Protein AF-A0A7V0P6X6-F1 (afdb_monomer_lite)

Secondary structure (DSSP, 8-state):
--HHHHHHHHHHHHHT--HHHHHHHHHHHHHHHHTTPEEEEE-STHHHHHHHHHHHIIIIIT--TTSPPPEEEEE-

Foldseek 3Di:
DPPVVVVVVVVVVVVVDPVVVVVVVVVVQQVCQQVVHEAEFEDPDPVLVVSVVVQVCQQPVPDDPPGGGHRYDYDD

Structure (mmCIF, N/CA/C/O backbone):
data_AF-A0A7V0P6X6-F1
#
_entry.id   AF-A0A7V0P6X6-F1
#
loop_
_atom_site.group_PDB
_atom_site.id
_atom_site.type_symbol
_atom_site.label_atom_id
_atom_site.label_alt_id
_atom_site.label_comp_id
_atom_site.label_asym_id
_atom_site.label_entity_id
_atom_site.label_seq_id
_atom_site.pdbx_PDB_ins_code
_atom_site.Cartn_x
_atom_site.Cartn_y
_atom_site.Cartn_z
_atom_site.occupancy
_atom_site.B_iso_or_equiv
_atom_site.auth_seq_id
_atom_site.auth_comp_id
_atom_site.auth_asym_id
_atom_site.auth_atom_id
_atom_site.pdbx_PDB_model_num
ATOM 1 N N . MET A 1 1 ? 12.720 -3.223 -26.174 1.00 63.06 1 MET A N 1
ATOM 2 C CA . MET A 1 1 ? 12.958 -2.419 -24.965 1.00 63.06 1 MET A CA 1
ATOM 3 C C . MET A 1 1 ? 14.234 -2.938 -24.351 1.00 63.06 1 MET A C 1
ATOM 5 O O . MET A 1 1 ? 14.251 -4.057 -23.850 1.00 63.06 1 MET A O 1
ATOM 9 N N . GLU A 1 2 ? 15.305 -2.173 -24.493 1.00 92.00 2 GLU A N 1
ATOM 10 C CA . GLU A 1 2 ? 16.570 -2.474 -23.828 1.00 92.00 2 GLU A CA 1
ATOM 11 C C . GLU A 1 2 ? 16.391 -2.341 -22.311 1.00 92.00 2 GLU A C 1
ATOM 13 O O . GLU A 1 2 ? 15.617 -1.505 -21.838 1.00 92.00 2 GLU A O 1
ATOM 18 N N . ILE A 1 3 ? 17.116 -3.138 -21.521 1.00 9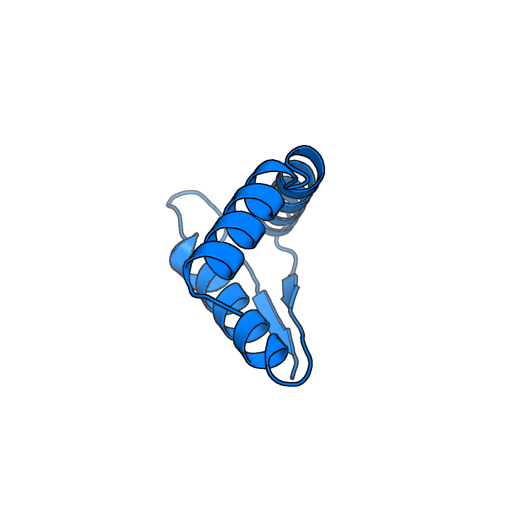6.25 3 ILE A N 1
ATOM 19 C CA . ILE A 1 3 ? 17.005 -3.126 -20.048 1.00 96.25 3 ILE A CA 1
ATOM 20 C C . ILE A 1 3 ? 17.186 -1.700 -19.497 1.00 96.25 3 ILE A C 1
ATOM 22 O O . ILE A 1 3 ? 16.465 -1.274 -18.597 1.00 96.25 3 ILE A O 1
ATOM 26 N N . LYS A 1 4 ? 18.105 -0.923 -20.083 1.00 96.38 4 LYS A N 1
ATOM 27 C CA . LYS A 1 4 ? 18.372 0.470 -19.690 1.00 96.38 4 LY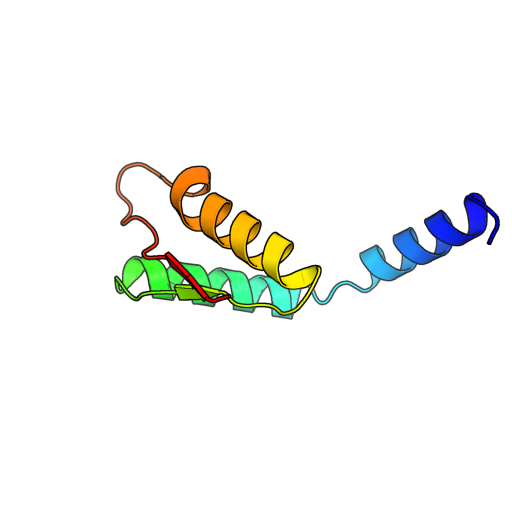S A CA 1
ATOM 28 C C . LYS A 1 4 ? 17.163 1.391 -19.879 1.00 96.38 4 LYS A C 1
ATOM 30 O O . LYS A 1 4 ? 16.930 2.255 -19.039 1.00 96.38 4 LYS A O 1
ATOM 35 N N . GLU A 1 5 ? 16.389 1.198 -20.944 1.00 96.81 5 GLU A N 1
ATOM 36 C CA . GLU A 1 5 ? 15.202 2.011 -21.238 1.00 96.81 5 GLU A CA 1
ATOM 37 C C . GLU A 1 5 ? 14.082 1.730 -20.235 1.00 96.81 5 GLU A C 1
ATOM 39 O O . GLU A 1 5 ? 13.452 2.663 -19.739 1.00 96.81 5 GLU A O 1
ATOM 44 N N . TYR A 1 6 ? 13.885 0.456 -19.876 1.00 96.88 6 TYR A N 1
ATOM 45 C CA . TYR A 1 6 ? 12.918 0.059 -18.851 1.00 96.88 6 TYR A CA 1
ATOM 46 C C . TYR A 1 6 ? 13.204 0.741 -17.509 1.00 96.88 6 TYR A C 1
ATOM 48 O O . TYR A 1 6 ? 12.321 1.371 -16.926 1.00 96.88 6 TYR A O 1
ATOM 56 N N . PHE A 1 7 ? 14.451 0.659 -17.033 1.00 97.69 7 PHE A N 1
ATOM 57 C CA . PHE A 1 7 ? 14.829 1.253 -15.750 1.00 97.69 7 PHE A CA 1
ATOM 58 C C . PHE A 1 7 ? 14.809 2.786 -15.776 1.00 97.69 7 PHE A C 1
ATOM 60 O O . PHE A 1 7 ? 14.432 3.396 -14.776 1.00 97.69 7 PHE A O 1
ATOM 67 N N . ALA A 1 8 ? 15.138 3.417 -16.909 1.00 97.12 8 ALA A N 1
ATOM 68 C CA . ALA A 1 8 ? 14.985 4.863 -17.071 1.00 97.12 8 ALA A CA 1
ATOM 69 C C . ALA A 1 8 ? 13.508 5.288 -16.972 1.00 97.12 8 ALA A C 1
ATOM 71 O O . ALA A 1 8 ? 13.185 6.239 -16.256 1.00 97.12 8 ALA A O 1
ATOM 72 N N . GLY A 1 9 ? 12.605 4.549 -17.626 1.00 97.19 9 GLY A N 1
ATOM 73 C CA . GLY A 1 9 ? 11.162 4.771 -17.527 1.00 97.19 9 GLY A CA 1
ATOM 74 C C . GLY A 1 9 ? 10.634 4.584 -16.103 1.00 97.19 9 GLY A C 1
ATOM 75 O O . GLY A 1 9 ? 9.910 5.438 -15.595 1.00 97.19 9 GLY A O 1
ATOM 76 N N . LEU A 1 10 ? 11.055 3.513 -15.424 1.00 97.25 10 LEU A N 1
ATOM 77 C CA . LEU A 1 10 ? 10.670 3.240 -14.039 1.00 97.25 10 LEU A CA 1
ATOM 78 C C . LEU A 1 10 ? 11.147 4.342 -13.083 1.00 97.25 10 LEU A C 1
ATOM 80 O O . LEU A 1 10 ? 10.369 4.808 -12.255 1.00 97.25 10 LEU A O 1
ATOM 84 N N . SER A 1 11 ? 12.400 4.789 -13.209 1.00 97.88 11 SER A N 1
ATOM 85 C CA . SER A 1 11 ? 12.946 5.861 -12.367 1.00 97.88 11 SER A CA 1
ATOM 86 C C . SER A 1 11 ? 12.174 7.167 -12.533 1.00 97.88 11 SER A C 1
ATOM 88 O O . SER A 1 11 ? 11.940 7.867 -11.549 1.00 97.88 11 SER A O 1
ATOM 90 N N . ARG A 1 12 ? 11.767 7.493 -13.766 1.00 97.94 12 ARG A N 1
ATOM 91 C CA . ARG A 1 12 ? 10.930 8.661 -14.040 1.00 97.94 12 ARG A CA 1
ATOM 92 C C . ARG A 1 12 ? 9.557 8.527 -13.382 1.00 97.94 12 ARG A C 1
ATOM 94 O O . ARG A 1 12 ? 9.152 9.435 -12.668 1.00 97.94 12 ARG A O 1
ATOM 101 N N . LEU A 1 13 ? 8.889 7.386 -13.563 1.00 97.31 13 LEU A N 1
ATOM 102 C CA . LEU A 1 13 ? 7.569 7.126 -12.980 1.00 97.31 13 LEU A CA 1
ATOM 103 C C . LEU A 1 13 ? 7.589 7.235 -11.447 1.00 97.31 13 LEU A C 1
ATOM 105 O O . LEU A 1 13 ? 6.699 7.839 -10.860 1.00 97.31 13 LEU A O 1
ATOM 109 N N . ILE A 1 14 ? 8.619 6.681 -10.800 1.00 97.31 14 ILE A N 1
ATOM 110 C CA . ILE A 1 14 ? 8.793 6.777 -9.343 1.00 97.31 14 ILE A CA 1
ATOM 111 C C . ILE A 1 14 ? 8.943 8.243 -8.904 1.00 97.31 14 ILE A C 1
ATOM 113 O O . ILE A 1 14 ? 8.392 8.633 -7.876 1.00 97.31 14 ILE A O 1
ATOM 117 N N . GLY A 1 15 ? 9.658 9.063 -9.682 1.00 97.25 15 GLY A N 1
ATOM 118 C CA . GLY A 1 15 ? 9.812 10.497 -9.416 1.00 97.25 15 GLY A CA 1
ATOM 119 C C . GLY A 1 15 ? 8.521 11.310 -9.574 1.00 97.25 15 GLY A C 1
ATOM 120 O O . GLY A 1 15 ? 8.400 12.373 -8.973 1.00 97.25 15 GLY A O 1
ATOM 121 N N . GLU A 1 16 ? 7.554 10.803 -10.338 1.00 97.38 16 GLU A N 1
ATOM 122 C CA . GLU A 1 16 ? 6.261 11.442 -10.619 1.00 97.38 16 GLU A CA 1
ATOM 123 C C . GLU A 1 16 ? 5.128 10.906 -9.718 1.00 97.38 16 GLU A C 1
ATOM 125 O O . GLU A 1 16 ? 3.955 11.209 -9.947 1.00 97.38 16 GLU A O 1
ATOM 130 N N . LEU A 1 17 ? 5.446 10.102 -8.693 1.00 97.62 17 LEU A N 1
ATOM 131 C CA . LEU A 1 17 ? 4.428 9.536 -7.811 1.00 97.62 17 LEU A CA 1
ATOM 132 C C . LEU A 1 17 ? 3.612 10.635 -7.098 1.00 97.62 17 LEU A C 1
ATOM 134 O O . LEU A 1 17 ? 4.183 11.589 -6.563 1.00 97.62 17 LEU A O 1
ATOM 138 N N . PRO A 1 18 ? 2.278 10.483 -7.025 1.00 97.31 18 PRO A N 1
ATOM 139 C CA . PRO A 1 18 ? 1.386 11.457 -6.403 1.00 97.31 18 PRO A CA 1
ATOM 140 C C . PRO A 1 18 ? 1.421 11.315 -4.869 1.00 97.31 18 PRO A C 1
ATOM 142 O O . PRO A 1 18 ? 0.566 10.677 -4.250 1.00 97.31 18 PRO A O 1
ATOM 145 N N . TRP A 1 19 ? 2.477 11.841 -4.240 1.00 97.06 19 TRP A N 1
ATOM 146 C CA . TRP A 1 19 ? 2.761 11.635 -2.812 1.00 97.06 19 TRP A CA 1
ATOM 147 C C . TRP A 1 19 ? 1.649 12.136 -1.885 1.00 97.06 19 TRP A C 1
ATOM 149 O O . TRP A 1 19 ? 1.375 11.510 -0.858 1.00 97.06 19 TRP A O 1
ATOM 159 N N . GLU A 1 20 ? 0.980 13.230 -2.246 1.00 97.69 20 GLU A N 1
ATOM 160 C CA . GLU A 1 20 ? -0.126 13.785 -1.462 1.00 97.69 20 GLU A CA 1
ATOM 161 C C . GLU A 1 20 ? -1.357 12.868 -1.495 1.00 97.69 20 GLU A C 1
ATOM 163 O O . GLU A 1 20 ? -1.970 12.595 -0.462 1.00 97.69 20 GLU A O 1
ATOM 168 N N . GLU A 1 21 ? -1.708 12.333 -2.664 1.00 98.12 21 GLU A N 1
ATOM 169 C CA . GLU A 1 21 ? -2.777 11.350 -2.853 1.00 98.12 21 GLU A CA 1
ATOM 170 C C . GLU A 1 21 ? -2.496 10.071 -2.064 1.00 98.12 21 GLU A C 1
ATOM 172 O O . GLU A 1 21 ? -3.382 9.572 -1.367 1.00 98.12 21 GLU A O 1
ATOM 177 N N . ILE A 1 22 ? -1.259 9.568 -2.127 1.00 98.00 22 ILE A N 1
ATOM 178 C CA . ILE A 1 22 ? -0.832 8.389 -1.363 1.00 98.00 22 ILE A CA 1
ATOM 179 C C . ILE A 1 22 ? -0.977 8.660 0.139 1.00 98.00 22 ILE A C 1
ATOM 181 O O . ILE A 1 22 ? -1.535 7.835 0.865 1.00 98.00 22 ILE A O 1
ATOM 185 N N . GLY A 1 23 ? -0.540 9.831 0.613 1.00 98.31 23 GLY A N 1
ATOM 186 C CA . GLY A 1 23 ? -0.698 10.239 2.008 1.00 98.31 23 GLY A CA 1
ATOM 187 C C . GLY A 1 23 ? -2.165 10.275 2.448 1.00 98.31 23 GLY A C 1
ATOM 188 O O . GLY A 1 23 ? -2.514 9.708 3.487 1.00 98.31 23 GLY A O 1
ATOM 189 N N . ARG A 1 24 ? -3.044 10.868 1.630 1.00 98.50 24 ARG A N 1
ATOM 190 C CA . ARG A 1 24 ? -4.496 10.902 1.879 1.00 98.50 24 ARG A CA 1
ATOM 191 C C . ARG A 1 24 ? -5.101 9.499 1.930 1.00 98.50 24 ARG A C 1
ATOM 193 O O . ARG A 1 24 ? -5.875 9.202 2.838 1.00 98.50 24 ARG A O 1
ATOM 200 N N . PHE A 1 25 ? -4.711 8.619 1.011 1.00 98.00 25 PHE A N 1
ATOM 201 C CA . PHE A 1 25 ? -5.157 7.226 0.995 1.00 98.00 25 PHE A CA 1
ATOM 202 C C . PHE A 1 25 ? -4.742 6.466 2.265 1.00 98.00 25 PHE A C 1
ATOM 204 O O . PHE A 1 25 ? -5.558 5.767 2.870 1.00 98.00 25 PHE A O 1
ATOM 211 N N . VAL A 1 26 ? -3.502 6.648 2.731 1.00 97.62 26 VAL A N 1
ATOM 212 C CA . VAL A 1 26 ? -3.022 6.040 3.982 1.00 97.62 26 VAL A CA 1
ATOM 213 C C . VAL A 1 26 ? -3.822 6.535 5.190 1.00 97.62 26 VAL A C 1
ATOM 215 O O . VAL A 1 26 ? -4.148 5.732 6.068 1.00 97.62 26 VAL A O 1
ATOM 218 N N . GLN A 1 27 ? -4.161 7.827 5.250 1.00 98.25 27 GLN A N 1
ATOM 219 C CA . GLN A 1 27 ? -4.983 8.351 6.346 1.00 98.25 27 GLN A CA 1
ATOM 220 C C . GLN A 1 27 ? -6.404 7.792 6.322 1.00 98.25 27 GLN A C 1
ATOM 222 O O . GLN A 1 27 ? -6.883 7.334 7.356 1.00 98.25 27 GLN A O 1
ATOM 227 N N . LEU A 1 28 ? -7.026 7.698 5.145 1.00 98.00 28 LEU A N 1
ATOM 228 C CA . LEU A 1 28 ? -8.343 7.080 4.995 1.00 98.00 28 LEU A CA 1
ATOM 229 C C . LEU A 1 28 ? -8.367 5.636 5.527 1.00 98.00 28 LEU A C 1
ATOM 231 O O . LEU A 1 28 ? -9.306 5.235 6.219 1.00 98.00 28 LEU A O 1
ATOM 235 N N . LEU A 1 29 ? -7.320 4.852 5.249 1.00 97.69 29 LEU A N 1
ATOM 236 C CA . LEU A 1 29 ? -7.188 3.494 5.786 1.00 97.69 29 LEU A CA 1
ATOM 237 C C . LEU A 1 29 ? -7.045 3.492 7.312 1.00 97.69 29 LEU A C 1
ATOM 239 O O . LEU A 1 29 ? -7.679 2.681 7.988 1.00 97.69 29 LEU A O 1
ATOM 243 N N . ARG A 1 30 ? -6.242 4.402 7.874 1.00 96.62 30 ARG A N 1
ATOM 244 C CA . ARG A 1 30 ? -6.084 4.532 9.331 1.00 96.62 30 ARG A CA 1
ATOM 245 C C . ARG A 1 30 ? -7.411 4.866 9.997 1.00 96.62 30 ARG A C 1
ATOM 247 O O . ARG A 1 30 ? -7.802 4.167 10.924 1.00 96.62 30 ARG A O 1
ATOM 254 N N . GLU A 1 31 ? -8.131 5.857 9.487 1.00 97.81 31 GLU A N 1
ATOM 255 C CA . GLU A 1 31 ? -9.454 6.234 9.987 1.00 97.81 31 GLU A CA 1
ATOM 256 C C . GLU A 1 31 ? -10.445 5.070 9.903 1.00 97.81 31 GLU A C 1
ATOM 258 O O . GLU A 1 31 ? -11.163 4.803 10.866 1.00 97.81 31 GLU A O 1
ATOM 263 N N . ALA A 1 32 ? -10.459 4.330 8.787 1.00 97.69 32 ALA A N 1
ATOM 264 C CA . ALA A 1 32 ? -11.289 3.137 8.625 1.00 97.69 32 ALA A CA 1
ATOM 265 C C . ALA A 1 32 ? -10.994 2.064 9.685 1.00 97.69 32 ALA A C 1
ATOM 267 O O . ALA A 1 32 ? -11.929 1.445 10.201 1.00 97.69 32 ALA A O 1
ATOM 268 N N . ARG A 1 33 ? -9.721 1.875 10.045 1.00 97.12 33 ARG A N 1
ATOM 269 C CA . ARG A 1 33 ? -9.311 0.960 11.114 1.00 97.12 33 ARG A CA 1
ATOM 270 C C . ARG A 1 33 ? -9.776 1.438 12.485 1.00 97.12 33 ARG A C 1
ATOM 272 O O . ARG A 1 33 ? -10.387 0.655 13.206 1.00 97.12 33 ARG A O 1
ATOM 279 N N . GLU A 1 34 ? -9.515 2.699 12.832 1.00 97.12 34 GLU A N 1
ATOM 280 C CA . GLU A 1 34 ? -9.868 3.242 14.152 1.00 97.12 34 GLU A CA 1
ATOM 281 C C . GLU A 1 34 ? -11.386 3.220 14.386 1.00 97.12 34 GLU A C 1
ATOM 283 O O . GLU A 1 34 ? -11.846 2.882 15.472 1.00 97.12 34 GLU A O 1
ATOM 288 N N . ARG A 1 35 ? -12.187 3.471 13.342 1.00 97.50 35 ARG A N 1
ATOM 289 C CA . ARG A 1 35 ? -13.656 3.392 13.411 1.00 97.50 35 ARG A CA 1
ATOM 290 C C . ARG A 1 35 ? -14.222 1.968 13.256 1.00 97.50 35 ARG A C 1
ATOM 292 O O . ARG A 1 35 ? -15.431 1.801 13.109 1.00 97.50 35 ARG A O 1
ATOM 299 N N . GLY A 1 36 ? -13.370 0.939 13.210 1.00 96.62 36 GLY A N 1
ATOM 300 C CA . GLY A 1 36 ? -13.775 -0.471 13.124 1.00 96.62 36 GLY A CA 1
ATOM 301 C C . GLY A 1 36 ? -14.497 -0.866 11.827 1.00 96.62 36 GLY A C 1
ATOM 302 O O . GLY A 1 36 ? -15.261 -1.839 11.812 1.00 96.62 36 GLY A O 1
ATOM 303 N N . SER A 1 37 ? -14.291 -0.118 10.741 1.00 97.75 37 SER A N 1
ATOM 304 C CA . SER A 1 37 ? -14.912 -0.382 9.438 1.00 97.75 37 SER A CA 1
ATOM 305 C C . SER A 1 37 ? -14.230 -1.511 8.676 1.00 97.75 37 SER A C 1
ATOM 307 O O . SER A 1 37 ? -13.057 -1.809 8.888 1.00 97.75 37 SER A O 1
ATOM 309 N N . CYS A 1 38 ? -14.984 -2.140 7.771 1.00 97.31 38 CYS A N 1
ATOM 310 C CA . CYS A 1 38 ? -14.443 -3.144 6.863 1.00 97.31 38 CYS A CA 1
ATOM 311 C C . CYS A 1 38 ? -13.904 -2.477 5.594 1.00 97.31 38 CYS A C 1
ATOM 313 O O . CYS A 1 38 ? -14.613 -1.700 4.956 1.00 97.31 38 CYS A O 1
ATOM 315 N N . VAL A 1 39 ? -12.669 -2.805 5.226 1.00 97.50 39 VAL A N 1
ATOM 316 C CA . VAL A 1 39 ? -12.058 -2.448 3.946 1.00 97.50 39 VAL A CA 1
ATOM 317 C C . VAL A 1 39 ? -12.287 -3.604 2.976 1.00 97.50 39 VAL A C 1
ATOM 319 O O . VAL A 1 39 ? -11.911 -4.739 3.258 1.00 97.50 39 VAL A O 1
ATOM 322 N N . PHE A 1 40 ? -12.909 -3.325 1.837 1.00 96.75 40 PHE A N 1
ATOM 323 C CA . PHE A 1 40 ? -13.072 -4.300 0.762 1.00 96.75 40 PHE A CA 1
ATOM 324 C C . PHE A 1 40 ? -12.062 -3.984 -0.333 1.00 96.75 40 PHE A C 1
ATOM 326 O O . PHE A 1 40 ? -12.002 -2.850 -0.806 1.00 96.75 40 PHE A O 1
ATOM 333 N N . VAL A 1 41 ? -11.263 -4.974 -0.716 1.00 96.31 41 VAL A N 1
ATOM 334 C CA . VAL A 1 41 ? -10.259 -4.847 -1.776 1.00 96.31 41 VAL A CA 1
ATOM 335 C C . VAL A 1 41 ? -10.632 -5.814 -2.888 1.00 96.31 41 VAL A C 1
ATOM 337 O O . VAL A 1 41 ? -10.930 -6.974 -2.626 1.00 96.31 41 VAL A O 1
ATOM 340 N N . PHE A 1 42 ? -10.638 -5.354 -4.129 1.00 95.81 42 PHE A N 1
ATOM 341 C CA . PHE A 1 42 ? -11.025 -6.171 -5.272 1.00 95.81 42 PHE A CA 1
ATOM 342 C C . PHE A 1 42 ? -10.196 -5.795 -6.493 1.00 95.81 42 PHE A C 1
ATOM 344 O O . PHE A 1 42 ? -9.654 -4.692 -6.578 1.00 95.81 42 PHE A O 1
ATOM 351 N N . GLY A 1 43 ? -10.088 -6.726 -7.432 1.00 93.69 43 GLY A N 1
ATOM 352 C CA . GLY A 1 43 ? -9.353 -6.541 -8.673 1.00 93.69 43 GLY A CA 1
ATOM 353 C C . GLY A 1 43 ? -9.658 -7.670 -9.648 1.00 93.69 43 GLY A C 1
ATOM 354 O O . GLY A 1 43 ? -10.019 -8.765 -9.236 1.00 93.69 43 GLY A O 1
ATOM 355 N N . ASN A 1 44 ? -9.492 -7.402 -10.941 1.00 93.88 44 ASN A N 1
ATOM 356 C CA . ASN A 1 44 ? -9.722 -8.360 -12.022 1.00 93.88 44 ASN A CA 1
ATOM 357 C C . ASN A 1 44 ? -8.396 -8.865 -12.615 1.00 93.88 44 ASN A C 1
ATOM 359 O O . ASN A 1 44 ? -7.418 -8.113 -12.722 1.00 93.88 44 ASN A O 1
ATOM 363 N N . GLY A 1 45 ? -8.356 -10.128 -13.050 1.00 89.00 45 GLY A N 1
ATOM 364 C CA . GLY A 1 45 ? -7.159 -10.725 -13.656 1.00 89.00 45 GLY A CA 1
ATOM 365 C C . GLY A 1 45 ? -5.947 -10.645 -12.722 1.00 89.00 45 GLY A C 1
ATOM 366 O O . GLY A 1 45 ? -6.058 -10.955 -11.540 1.00 89.00 45 GLY A O 1
ATOM 367 N N . GLY A 1 46 ? -4.798 -10.172 -13.214 1.00 88.94 46 GLY A N 1
ATOM 368 C CA . GLY A 1 46 ? -3.591 -10.018 -12.385 1.00 88.94 46 GLY A CA 1
ATOM 369 C C . GLY A 1 46 ? -3.777 -9.106 -11.161 1.00 88.94 46 GLY A C 1
ATOM 370 O O . GLY A 1 46 ? -3.153 -9.331 -10.127 1.00 88.94 46 GLY A O 1
ATOM 371 N N . SER A 1 47 ? -4.689 -8.127 -11.227 1.00 90.88 47 SER A N 1
ATOM 372 C CA . SER A 1 47 ? -4.978 -7.250 -10.083 1.00 90.88 47 SER A CA 1
ATOM 373 C C . SER A 1 47 ? -5.769 -7.941 -8.966 1.00 90.88 47 SER A C 1
ATOM 375 O O . SER A 1 47 ? -5.731 -7.471 -7.831 1.00 90.88 47 SER A O 1
ATOM 377 N N . ALA A 1 48 ? -6.405 -9.090 -9.235 1.00 94.38 48 ALA A N 1
ATOM 378 C CA . ALA A 1 48 ? -7.013 -9.922 -8.194 1.00 94.38 48 ALA A CA 1
ATOM 379 C C . ALA A 1 48 ? -5.945 -10.436 -7.216 1.00 94.38 48 ALA A C 1
ATOM 381 O O . ALA A 1 48 ? -6.124 -10.379 -6.002 1.00 94.38 48 ALA A O 1
ATOM 382 N N . THR A 1 49 ? -4.789 -10.860 -7.736 1.00 94.38 49 THR A N 1
ATOM 383 C CA . THR A 1 49 ? -3.643 -11.277 -6.919 1.00 94.38 49 THR A CA 1
ATOM 384 C C . THR A 1 49 ? -3.105 -10.110 -6.092 1.00 94.38 49 THR A C 1
ATOM 386 O O . THR A 1 49 ? -2.882 -10.263 -4.892 1.00 94.38 49 THR A O 1
ATOM 389 N N . THR A 1 50 ? -2.967 -8.920 -6.688 1.00 95.12 50 THR A N 1
ATOM 390 C CA . THR A 1 50 ? -2.573 -7.705 -5.953 1.00 95.12 50 THR A CA 1
ATOM 391 C C . THR A 1 50 ? -3.558 -7.370 -4.833 1.00 95.12 50 THR A C 1
ATOM 393 O O . THR A 1 50 ? -3.123 -7.069 -3.724 1.00 95.12 50 THR A O 1
ATOM 396 N N . ALA A 1 51 ? -4.869 -7.478 -5.078 1.00 96.12 51 ALA A N 1
ATOM 397 C CA . ALA A 1 51 ? -5.894 -7.268 -4.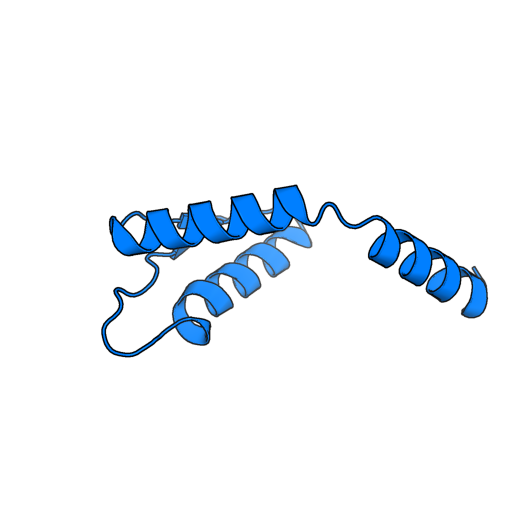058 1.00 96.12 51 ALA A CA 1
ATOM 398 C C . ALA A 1 51 ? -5.743 -8.254 -2.888 1.00 96.12 51 ALA A C 1
ATOM 400 O O . ALA A 1 51 ? -5.751 -7.835 -1.727 1.00 96.12 51 ALA A O 1
ATOM 401 N N . SER A 1 52 ? -5.542 -9.546 -3.178 1.00 94.31 52 SER A N 1
ATOM 402 C CA . SER A 1 52 ? -5.314 -10.580 -2.158 1.00 94.31 52 SER A CA 1
ATOM 403 C C . SER A 1 52 ? -4.080 -10.315 -1.308 1.00 94.31 52 SER A C 1
ATOM 405 O O . SER A 1 52 ? -4.149 -10.411 -0.080 1.00 94.31 52 SER A O 1
ATOM 407 N N . HIS A 1 53 ? -2.961 -9.949 -1.937 1.00 95.12 53 HIS A N 1
ATOM 408 C CA . HIS A 1 53 ? -1.744 -9.599 -1.209 1.00 95.12 53 HIS A CA 1
ATOM 409 C C . HIS A 1 53 ? -1.952 -8.357 -0.346 1.00 95.12 53 HIS A C 1
ATOM 411 O O . HIS A 1 53 ? -1.642 -8.389 0.842 1.00 95.12 53 HIS A O 1
ATOM 417 N N . PHE A 1 54 ? -2.585 -7.317 -0.890 1.00 96.12 54 PHE A N 1
ATOM 418 C CA . PHE A 1 54 ? -2.840 -6.090 -0.147 1.00 96.12 54 PHE A CA 1
ATOM 419 C C . PHE A 1 54 ? -3.713 -6.324 1.094 1.00 96.12 54 PHE A C 1
ATOM 421 O O . PHE A 1 54 ? -3.414 -5.815 2.173 1.00 96.12 54 PHE A O 1
ATOM 428 N N . ALA A 1 55 ? -4.759 -7.148 0.993 1.00 95.94 55 ALA A N 1
ATOM 429 C CA . ALA A 1 55 ? -5.564 -7.505 2.158 1.00 95.94 55 ALA A CA 1
ATOM 430 C C . ALA A 1 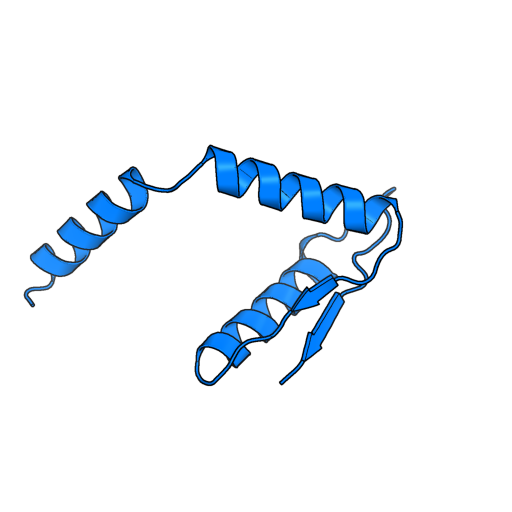55 ? -4.812 -8.376 3.171 1.00 95.94 55 ALA A C 1
ATOM 432 O O . ALA A 1 55 ? -5.008 -8.211 4.375 1.00 95.94 55 ALA A O 1
ATOM 433 N N . CYS A 1 56 ? -3.937 -9.278 2.714 1.00 94.94 56 CYS A N 1
ATOM 434 C CA . CYS A 1 56 ? -3.069 -10.042 3.608 1.00 94.94 56 CYS A CA 1
ATOM 435 C C . CYS A 1 56 ? -2.142 -9.107 4.401 1.00 94.94 56 CYS A C 1
ATOM 437 O O . CYS A 1 56 ? -2.031 -9.242 5.624 1.00 94.94 56 CYS A O 1
ATOM 439 N N . ASP A 1 57 ? -1.545 -8.124 3.728 1.00 96.44 57 ASP A N 1
ATOM 440 C CA . ASP A 1 57 ? -0.653 -7.141 4.340 1.00 96.44 57 ASP A CA 1
ATOM 441 C C . ASP A 1 57 ? -1.403 -6.241 5.325 1.00 96.44 57 ASP A C 1
ATOM 443 O O . ASP A 1 57 ? -0.956 -6.060 6.458 1.00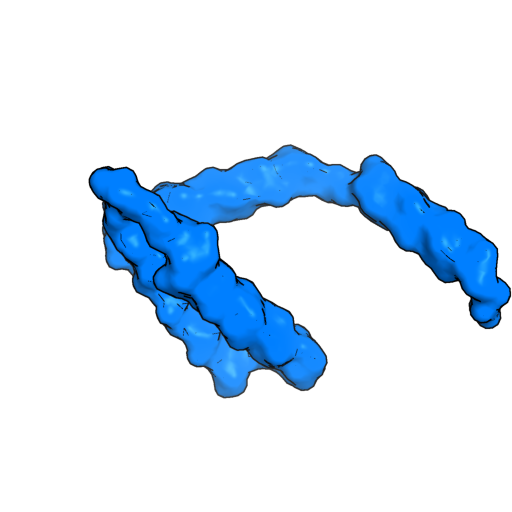 96.44 57 ASP A O 1
ATOM 447 N N . LEU A 1 58 ? -2.596 -5.754 4.969 1.00 96.69 58 LEU A N 1
ATOM 448 C CA . LEU A 1 58 ? -3.437 -4.999 5.902 1.00 96.69 58 LEU A CA 1
ATOM 449 C C . LEU A 1 58 ? -3.845 -5.844 7.115 1.00 96.69 58 LEU A C 1
ATOM 451 O O . LEU A 1 58 ? -3.752 -5.372 8.247 1.00 96.69 58 LEU A O 1
ATOM 455 N N . GLY A 1 59 ? -4.260 -7.094 6.909 1.00 94.62 59 GLY A N 1
ATOM 456 C CA . GLY A 1 59 ? -4.748 -7.966 7.978 1.00 94.62 59 GLY A CA 1
ATOM 457 C C . GLY A 1 59 ? -3.665 -8.450 8.948 1.00 94.62 59 GLY A C 1
ATOM 458 O O . GLY A 1 59 ? -3.966 -8.686 10.120 1.00 94.62 59 GLY A O 1
ATOM 459 N N . LYS A 1 60 ? -2.415 -8.601 8.486 1.00 93.38 60 LYS A N 1
ATOM 460 C CA . LYS A 1 60 ? -1.308 -9.175 9.279 1.00 93.38 60 LYS A CA 1
ATOM 461 C C . LYS A 1 60 ? -0.141 -8.212 9.476 1.00 93.38 60 LYS A C 1
ATOM 463 O O . LYS A 1 60 ? 0.324 -8.046 10.599 1.00 93.38 60 LYS A O 1
ATOM 468 N N . GLY A 1 61 ? 0.310 -7.567 8.405 1.00 93.19 61 GLY A N 1
ATOM 469 C CA . GLY A 1 61 ? 1.491 -6.699 8.393 1.00 93.19 61 GLY A CA 1
ATOM 470 C C . GLY A 1 61 ? 1.317 -5.372 9.135 1.00 93.19 61 GLY A C 1
ATOM 471 O O . GLY A 1 61 ? 2.302 -4.694 9.403 1.00 93.19 61 GLY A O 1
ATOM 472 N N . THR A 1 62 ? 0.088 -5.001 9.505 1.00 94.25 62 THR A N 1
ATOM 473 C CA . THR A 1 62 ? -0.194 -3.747 10.227 1.00 94.25 62 THR A CA 1
ATOM 474 C C . THR A 1 62 ? -0.677 -3.948 11.668 1.00 94.25 62 THR A C 1
ATOM 476 O O . THR A 1 62 ? -1.101 -2.988 12.318 1.00 94.25 62 THR A O 1
ATOM 479 N N . VAL A 1 63 ? -0.629 -5.182 12.185 1.00 95.06 63 VAL A N 1
ATOM 480 C CA . VAL A 1 63 ? -0.993 -5.472 13.578 1.00 95.06 63 VAL A CA 1
ATOM 481 C C . VAL A 1 63 ? 0.005 -4.776 14.503 1.00 95.06 63 VAL A C 1
ATOM 483 O O . VAL A 1 63 ? 1.212 -4.958 14.395 1.00 95.06 63 VAL A O 1
ATOM 486 N N . THR A 1 64 ? -0.501 -3.950 15.413 1.00 93.62 64 THR A N 1
ATOM 487 C CA . THR A 1 64 ? 0.304 -3.197 16.380 1.00 93.62 64 THR A CA 1
ATOM 488 C C . THR A 1 64 ? -0.395 -3.240 17.729 1.00 93.62 64 THR A C 1
ATOM 490 O O . THR A 1 64 ? -1.622 -3.147 17.790 1.00 93.62 64 THR A O 1
ATOM 493 N N . GLU A 1 65 ? 0.373 -3.389 18.805 1.00 94.69 65 GLU A N 1
ATOM 494 C CA . GLU A 1 65 ? -0.164 -3.358 20.164 1.00 94.69 65 GLU A CA 1
ATOM 495 C C . GLU A 1 65 ? -0.909 -2.041 20.438 1.00 94.69 65 GLU A C 1
ATOM 497 O O . GLU A 1 65 ? -0.526 -0.973 19.955 1.00 94.69 65 GLU A O 1
ATOM 502 N N . GLY A 1 66 ? -2.023 -2.129 21.168 1.00 94.06 66 GLY A N 1
ATOM 503 C CA . GLY A 1 66 ? -2.851 -0.971 21.508 1.00 94.06 66 GLY A CA 1
ATOM 504 C C . GLY A 1 66 ? -3.678 -0.389 20.356 1.00 94.06 66 GLY A C 1
ATOM 505 O O . GLY A 1 66 ? -4.315 0.642 20.552 1.00 94.06 66 GLY A O 1
ATOM 506 N N . LYS A 1 67 ? -3.705 -1.020 19.170 1.00 94.44 67 LYS A N 1
ATOM 507 C CA . LYS A 1 67 ? -4.529 -0.574 18.032 1.00 94.44 67 LYS A CA 1
ATOM 508 C C . LYS A 1 67 ? -5.506 -1.650 17.559 1.00 94.44 67 LYS A C 1
ATOM 510 O O . LYS A 1 67 ? -5.158 -2.834 17.564 1.00 94.44 67 LYS A O 1
ATOM 515 N N . PRO A 1 68 ? -6.715 -1.267 17.104 1.00 95.88 68 PRO A N 1
ATOM 516 C CA . PRO A 1 68 ? -7.626 -2.215 16.475 1.00 95.88 68 PRO A CA 1
ATOM 517 C C . PRO A 1 68 ? -6.987 -2.811 15.217 1.00 95.88 68 PRO A C 1
ATOM 519 O O . PRO A 1 68 ? -6.212 -2.156 14.521 1.00 95.88 68 PRO A O 1
ATOM 522 N N . ARG A 1 69 ? -7.308 -4.071 14.909 1.00 96.81 69 ARG A N 1
ATOM 523 C CA . ARG A 1 69 ? -6.871 -4.713 13.660 1.00 96.81 69 ARG A CA 1
ATOM 524 C C . ARG A 1 69 ? -7.711 -4.211 12.489 1.00 96.81 69 ARG A C 1
ATOM 526 O O . ARG A 1 69 ? -8.883 -3.880 12.664 1.00 96.81 69 ARG A O 1
ATOM 533 N N . PHE A 1 70 ? -7.145 -4.213 11.283 1.00 97.75 70 PHE A N 1
ATOM 534 C CA . PHE A 1 70 ? -7.961 -4.012 10.087 1.00 97.75 70 PHE A CA 1
ATOM 535 C C . PHE A 1 70 ? -8.959 -5.157 9.933 1.00 97.75 70 PHE A C 1
ATOM 537 O O . PHE A 1 70 ? -8.594 -6.332 9.963 1.00 97.75 70 PHE A O 1
ATOM 544 N N . ARG A 1 71 ? -10.221 -4.798 9.704 1.00 97.62 71 ARG A N 1
ATOM 545 C CA . ARG A 1 71 ? -11.204 -5.704 9.118 1.00 97.62 71 ARG A CA 1
ATOM 546 C C . ARG A 1 71 ? -11.084 -5.540 7.614 1.00 97.62 71 ARG A C 1
ATOM 548 O O . ARG A 1 71 ? -11.376 -4.466 7.098 1.00 97.62 71 ARG A O 1
ATOM 555 N N . VAL A 1 72 ? -10.600 -6.564 6.928 1.00 97.31 72 VAL A N 1
ATOM 556 C CA . VAL A 1 72 ? -10.340 -6.495 5.492 1.00 97.31 72 VAL A CA 1
ATOM 557 C C . VAL A 1 72 ? -10.786 -7.780 4.816 1.00 97.31 72 VAL A C 1
ATOM 559 O O . VAL A 1 72 ? -10.584 -8.868 5.354 1.00 97.31 72 VAL A O 1
ATOM 562 N N . VAL A 1 73 ? -11.425 -7.641 3.659 1.00 96.12 73 VAL A N 1
ATOM 563 C CA . VAL A 1 73 ? -11.933 -8.753 2.852 1.00 96.12 73 VAL A CA 1
ATOM 564 C C . VAL A 1 73 ? -11.549 -8.516 1.401 1.00 96.12 73 VAL A C 1
ATOM 566 O O . VAL A 1 73 ? -11.684 -7.401 0.893 1.00 96.12 73 VAL A O 1
ATOM 569 N N . THR A 1 74 ? -11.092 -9.570 0.732 1.00 94.12 74 THR A N 1
ATOM 570 C CA . THR A 1 74 ? -10.903 -9.562 -0.717 1.00 94.12 74 THR A CA 1
ATOM 571 C C . THR A 1 74 ? -12.115 -10.106 -1.434 1.00 94.12 74 THR A C 1
ATOM 573 O O . THR A 1 74 ? -12.651 -11.139 -1.038 1.00 94.12 74 THR A O 1
ATOM 576 N N . LEU A 1 75 ? -12.515 -9.426 -2.502 1.00 87.06 75 LEU A N 1
ATOM 577 C CA . LEU A 1 75 ? -13.549 -9.891 -3.417 1.00 87.06 75 LEU A CA 1
ATOM 578 C C . LEU A 1 75 ? -12.883 -10.228 -4.755 1.00 87.06 75 LEU A C 1
ATOM 580 O O . LEU A 1 75 ? -12.052 -9.455 -5.241 1.00 87.06 75 LEU A O 1
ATOM 584 N N . HIS A 1 76 ? -13.221 -11.398 -5.291 1.00 75.56 76 HIS A N 1
ATOM 585 C CA . HIS A 1 76 ? -12.711 -11.952 -6.544 1.00 75.56 76 HIS A CA 1
ATOM 586 C C . HIS A 1 76 ? -13.822 -12.013 -7.584 1.00 75.56 76 HIS A C 1
ATOM 588 O O . HIS A 1 76 ? -14.976 -12.273 -7.169 1.00 75.56 76 HIS A O 1
#

Sequence (76 aa):
MEIKEYFAGLSRLIGELPWEEIGR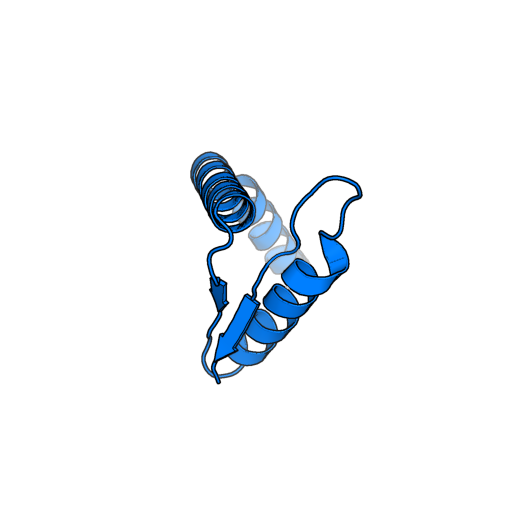FVQLLREARERGSCVFVFGNGGSATTASHFACDLGKGTVTEGKPRFRVVTLH

pLDDT: mean 95.28, std 4.92, range [63.06, 98.5]

Radius of gyration: 15.95 Å; chains: 1; bounding box: 33×26×46 Å